Protein AF-A0A3M7BYN9-F1 (afdb_monomer_lite)

Organism: Hortaea werneckii (NCBI:txid91943)

Sequence (111 aa):
MTFMSCFPKMYEKEGIKGHRSCAGNISEAMAPYGMNGVLDVTDPFNIFQNTPNYSLKALGSSKPGDYIEFKAMKDIICAASCCPYDLRGFNGGKVTDVAIVTGLPTQRRSS

Radius of gyration: 15.88 Å; chains: 1; bounding box: 35×25×50 Å

Foldseek 3Di:
DLDAWFDQVVVVVVVDHPQDTFLQQQLVVCVVVPRPGSVVDDGDDPPQQDQPPVRNDQDRPDDPPDDDDDDDPDDDDDDDDQGRDQPPCHPVNDRDDDDDDPDDPPPPPPD

InterPro domains:
  IPR018959 Domain of unknown function DUF1989 [PF09347] (4-77)

pLDDT: mean 87.13, std 12.83, range [53.38, 97.88]

Secondary structure (DSSP, 8-state):
---PPP-HHHHHHTT-TT---HHHHHHHHHGGGT--STTS-PPP--TT---GGG---------TT-------SS------------GGGGGGGS-----------------

Structure (mmCIF, N/CA/C/O backbone):
data_AF-A0A3M7BYN9-F1
#
_entry.id   AF-A0A3M7BYN9-F1
#
loop_
_atom_site.group_PDB
_atom_site.id
_atom_site.type_symbol
_atom_site.label_atom_id
_atom_site.label_alt_id
_atom_site.label_comp_id
_atom_sit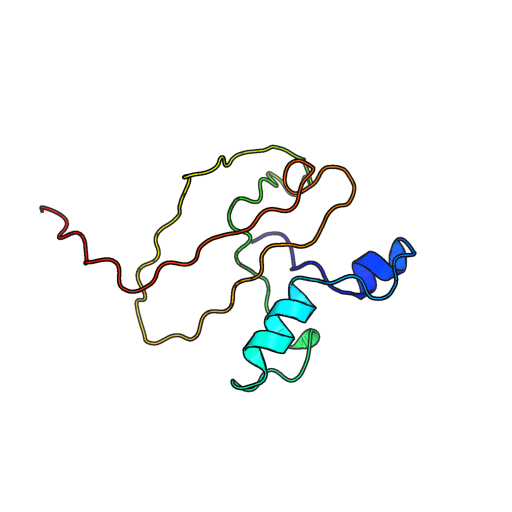e.label_asym_id
_atom_site.label_entity_id
_atom_site.label_seq_id
_atom_site.pdbx_PDB_ins_code
_atom_site.Cartn_x
_atom_site.Cartn_y
_atom_site.Cartn_z
_atom_site.occupancy
_atom_site.B_iso_or_equiv
_atom_site.auth_seq_id
_atom_site.auth_comp_id
_atom_site.auth_asym_id
_atom_site.auth_atom_id
_atom_site.pdbx_PDB_model_num
ATOM 1 N N . MET A 1 1 ? -0.454 13.360 1.752 1.00 59.09 1 MET A N 1
ATOM 2 C CA . MET A 1 1 ? 0.968 12.949 1.786 1.00 59.09 1 MET A CA 1
ATOM 3 C C . MET A 1 1 ? 1.610 13.273 0.467 1.00 59.09 1 MET A C 1
ATOM 5 O O . MET A 1 1 ? 0.906 13.572 -0.479 1.00 59.09 1 MET A O 1
ATOM 9 N N . THR A 1 2 ? 2.935 13.247 0.441 1.00 76.88 2 THR A N 1
ATOM 10 C CA . THR A 1 2 ? 3.779 13.794 -0.621 1.00 76.88 2 THR A CA 1
ATOM 11 C C . THR A 1 2 ? 3.978 12.880 -1.831 1.00 76.88 2 THR A C 1
ATOM 13 O O . THR A 1 2 ? 4.481 13.359 -2.841 1.00 76.88 2 THR A O 1
ATOM 16 N N . PHE A 1 3 ? 3.608 11.596 -1.752 1.00 85.25 3 PHE A N 1
ATOM 17 C CA . PHE A 1 3 ? 3.862 10.615 -2.811 1.00 85.25 3 PHE A CA 1
ATOM 18 C C . PHE A 1 3 ? 2.623 9.790 -3.141 1.00 85.25 3 PHE A C 1
ATOM 20 O O . PHE A 1 3 ? 1.975 9.251 -2.241 1.00 85.25 3 PHE A O 1
ATOM 27 N N . MET A 1 4 ? 2.367 9.652 -4.440 1.00 91.31 4 MET A N 1
ATOM 28 C CA . MET A 1 4 ? 1.375 8.736 -4.997 1.00 91.31 4 MET A CA 1
ATOM 29 C C . MET A 1 4 ? 1.736 7.272 -4.716 1.00 91.31 4 MET A C 1
ATOM 31 O O 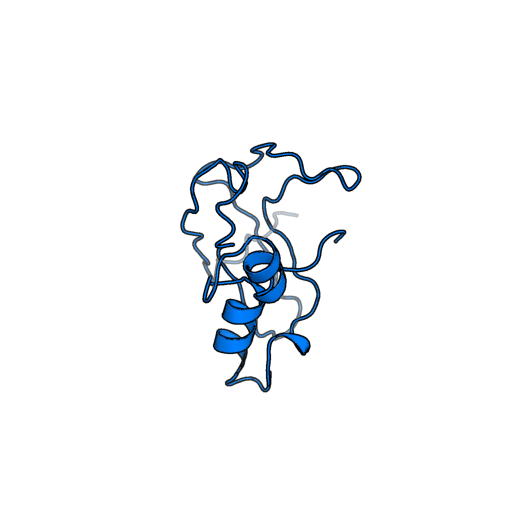. MET A 1 4 ? 2.881 6.939 -4.396 1.00 91.31 4 MET A O 1
ATOM 35 N N . SER A 1 5 ? 0.758 6.385 -4.876 1.00 93.81 5 SER A N 1
ATOM 36 C CA . SER A 1 5 ? 0.988 4.940 -4.829 1.00 93.81 5 SER A CA 1
ATOM 37 C C . SER A 1 5 ? 1.896 4.488 -5.981 1.00 93.81 5 SER A C 1
ATOM 39 O O . SER A 1 5 ? 1.897 5.087 -7.058 1.00 93.81 5 SER A O 1
ATOM 41 N N . CYS A 1 6 ? 2.665 3.407 -5.798 1.00 94.56 6 CYS A N 1
ATOM 42 C CA . CYS A 1 6 ? 3.325 2.790 -6.947 1.00 94.56 6 CYS A CA 1
ATOM 43 C C . CYS A 1 6 ? 2.269 2.216 -7.910 1.00 94.56 6 CYS A C 1
ATOM 45 O O . CYS A 1 6 ? 1.251 1.641 -7.500 1.00 94.56 6 CYS A O 1
ATOM 47 N N . PHE A 1 7 ? 2.516 2.363 -9.208 1.00 95.62 7 PHE A N 1
ATOM 48 C CA . PHE A 1 7 ? 1.571 2.031 -10.275 1.00 95.62 7 PHE A CA 1
ATOM 49 C C . PHE A 1 7 ? 2.282 1.298 -11.422 1.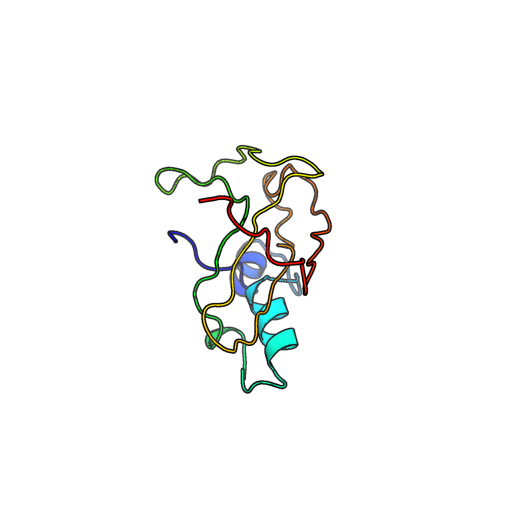00 95.62 7 PHE A C 1
ATOM 51 O O . PHE A 1 7 ? 3.494 1.454 -11.568 1.00 95.62 7 PHE A O 1
ATOM 58 N N . PRO A 1 8 ? 1.574 0.517 -12.262 1.00 95.00 8 PRO A N 1
ATOM 59 C CA . PRO A 1 8 ? 2.213 -0.408 -13.206 1.00 95.00 8 PRO A CA 1
ATOM 60 C C . PRO A 1 8 ? 3.222 0.260 -14.152 1.00 95.00 8 PRO A C 1
ATOM 62 O O . PRO A 1 8 ? 4.355 -0.196 -14.282 1.00 95.00 8 PRO A O 1
ATOM 65 N N . LYS A 1 9 ? 2.864 1.423 -14.715 1.00 94.38 9 LYS A N 1
ATOM 66 C CA . LYS A 1 9 ? 3.738 2.193 -15.617 1.00 94.38 9 LYS A CA 1
ATOM 67 C C . LYS A 1 9 ? 5.044 2.668 -14.961 1.00 94.38 9 LYS A C 1
ATOM 69 O O . LYS A 1 9 ? 5.988 2.985 -15.678 1.00 94.38 9 LYS A O 1
ATOM 74 N N . MET A 1 10 ? 5.116 2.749 -13.628 1.00 94.31 10 MET A N 1
ATOM 75 C CA . MET A 1 10 ? 6.368 3.045 -12.920 1.00 94.31 10 MET A CA 1
ATOM 76 C C . MET A 1 10 ? 7.382 1.911 -13.113 1.00 94.31 10 MET A C 1
ATOM 78 O O . MET A 1 10 ? 8.537 2.178 -13.418 1.00 94.31 10 MET A O 1
ATOM 82 N N . TYR A 1 11 ? 6.934 0.661 -12.995 1.00 95.62 11 TYR A N 1
ATOM 83 C CA . TYR A 1 11 ? 7.770 -0.531 -13.154 1.00 95.62 11 TYR A CA 1
ATOM 84 C C . TYR A 1 11 ? 8.101 -0.811 -14.622 1.00 95.62 11 TYR A C 1
ATOM 86 O O . TYR A 1 11 ? 9.235 -1.153 -14.948 1.00 95.62 11 TYR A O 1
ATOM 94 N N . GLU A 1 12 ? 7.146 -0.582 -15.528 1.00 96.19 12 GLU A N 1
ATOM 95 C CA . GLU A 1 12 ? 7.372 -0.736 -16.971 1.00 96.19 12 GLU A CA 1
ATOM 96 C C . GLU A 1 12 ? 8.476 0.194 -17.488 1.00 96.19 12 GLU A C 1
ATOM 98 O O . GLU A 1 12 ? 9.264 -0.211 -18.342 1.00 96.19 12 GLU A O 1
ATOM 103 N N . LYS A 1 13 ? 8.575 1.420 -16.949 1.00 94.94 13 LYS A N 1
ATOM 104 C CA . LYS A 1 13 ? 9.663 2.363 -17.266 1.00 94.94 13 LYS A CA 1
ATOM 105 C C . LYS A 1 13 ? 11.041 1.865 -16.828 1.00 94.94 13 LYS A C 1
ATOM 107 O O . LYS A 1 13 ? 12.032 2.246 -17.437 1.00 94.94 13 LYS A O 1
ATOM 112 N N . GLU A 1 14 ? 11.094 1.005 -15.817 1.00 93.44 14 GLU A N 1
ATOM 113 C CA . GLU A 1 14 ? 12.312 0.319 -15.367 1.00 93.44 14 GLU A CA 1
ATOM 114 C C . GLU A 1 14 ? 12.511 -1.028 -16.101 1.00 93.44 14 GLU A C 1
ATOM 116 O O . GLU A 1 14 ? 13.414 -1.792 -15.772 1.00 93.44 14 GLU A O 1
ATOM 121 N N . GLY A 1 15 ? 11.677 -1.341 -17.103 1.00 95.94 15 GLY A N 1
ATOM 122 C CA . GLY A 1 15 ? 11.761 -2.564 -17.907 1.00 95.94 15 GLY A CA 1
ATOM 123 C C . GLY A 1 15 ? 11.057 -3.785 -17.304 1.00 95.94 15 GLY A C 1
ATOM 124 O O . GLY A 1 15 ? 11.152 -4.876 -17.867 1.00 95.94 15 GLY A O 1
ATOM 125 N N . ILE A 1 16 ? 10.324 -3.626 -16.198 1.00 95.88 16 ILE A N 1
ATOM 126 C CA . ILE A 1 16 ? 9.690 -4.730 -15.468 1.00 95.88 16 ILE A CA 1
ATOM 127 C C . ILE A 1 16 ? 8.199 -4.786 -15.812 1.00 95.88 16 ILE A C 1
ATOM 129 O O . ILE A 1 16 ? 7.399 -3.965 -15.361 1.00 95.88 16 ILE A O 1
ATOM 133 N N . LYS A 1 17 ? 7.807 -5.770 -16.623 1.00 94.50 17 LYS A N 1
ATOM 134 C CA . LYS A 1 17 ? 6.413 -5.960 -17.052 1.00 94.50 17 LYS A CA 1
ATOM 135 C C . LYS A 1 17 ? 5.647 -6.851 -16.078 1.00 94.50 17 LYS A C 1
ATOM 137 O O . LYS A 1 17 ? 6.189 -7.830 -15.577 1.00 94.50 17 LYS A O 1
ATOM 142 N N . GLY A 1 18 ? 4.372 -6.536 -15.851 1.00 93.88 18 GLY A N 1
ATOM 143 C CA . GLY A 1 18 ? 3.478 -7.356 -15.021 1.00 93.88 18 GLY A CA 1
ATOM 144 C C . GLY A 1 18 ? 3.766 -7.305 -13.517 1.00 93.88 18 GLY A C 1
ATOM 145 O O . GLY A 1 18 ? 3.213 -8.102 -12.764 1.00 93.88 18 GLY A O 1
ATOM 146 N N . HIS A 1 19 ? 4.613 -6.378 -13.067 1.00 96.19 19 HIS A N 1
ATOM 147 C CA . HIS A 1 19 ? 4.905 -6.202 -11.650 1.00 96.19 19 HIS A CA 1
ATOM 148 C C . HIS A 1 19 ? 3.651 -5.744 -10.886 1.00 96.19 19 HIS A C 1
ATOM 150 O O . HIS A 1 19 ? 2.938 -4.840 -11.332 1.00 96.19 19 HIS A O 1
ATOM 156 N N . ARG A 1 20 ? 3.386 -6.334 -9.712 1.00 96.62 20 ARG A N 1
ATOM 157 C CA . ARG A 1 20 ? 2.293 -5.893 -8.826 1.00 96.62 20 ARG A CA 1
ATOM 158 C C . ARG A 1 20 ? 2.532 -4.451 -8.377 1.00 96.62 20 ARG A C 1
ATOM 160 O O . ARG A 1 20 ? 3.666 -4.007 -8.242 1.00 96.62 20 ARG A O 1
ATOM 167 N N . SER A 1 21 ? 1.476 -3.702 -8.100 1.00 96.88 21 SER A N 1
ATOM 168 C CA . SER A 1 21 ? 1.612 -2.323 -7.628 1.00 96.88 21 SER A CA 1
ATOM 169 C C . SER A 1 21 ? 0.532 -2.003 -6.608 1.00 96.88 21 SER A C 1
ATOM 171 O O . SER A 1 21 ? -0.544 -2.589 -6.661 1.00 96.88 21 SER A O 1
ATOM 173 N N . CYS A 1 22 ? 0.773 -1.044 -5.714 1.00 97.06 22 CYS A N 1
ATOM 174 C CA . CYS A 1 22 ? -0.237 -0.589 -4.758 1.00 97.06 22 CYS A CA 1
ATOM 175 C C . CYS A 1 22 ? -1.517 -0.135 -5.466 1.00 97.06 22 CYS A C 1
ATOM 177 O O . CYS A 1 22 ? -2.599 -0.548 -5.065 1.00 97.06 22 CYS A O 1
ATOM 179 N N . ALA A 1 23 ? -1.402 0.646 -6.547 1.00 97.25 23 ALA A N 1
ATOM 180 C CA . ALA A 1 23 ? -2.564 1.067 -7.330 1.00 97.25 23 ALA A CA 1
ATOM 181 C C . ALA A 1 23 ? -3.349 -0.128 -7.906 1.00 97.25 23 ALA A C 1
ATOM 183 O O . ALA A 1 23 ? -4.571 -0.162 -7.813 1.00 97.25 23 ALA A O 1
ATOM 184 N N . GLY A 1 24 ? -2.663 -1.133 -8.463 1.00 97.38 24 GLY A N 1
ATOM 185 C CA . GLY A 1 24 ? -3.308 -2.345 -8.973 1.00 97.38 24 GLY A CA 1
ATOM 186 C C . GLY A 1 24 ? -3.972 -3.157 -7.863 1.00 97.38 24 GLY A C 1
ATOM 187 O O . GLY A 1 24 ? -5.140 -3.509 -7.980 1.00 97.38 24 GLY A O 1
ATOM 188 N N . ASN A 1 25 ? -3.257 -3.378 -6.758 1.00 97.50 25 ASN A N 1
ATOM 189 C CA . ASN A 1 25 ? -3.745 -4.122 -5.598 1.00 97.50 25 ASN A CA 1
ATOM 190 C C . ASN A 1 25 ? -5.006 -3.475 -5.000 1.00 97.50 25 ASN A C 1
ATOM 192 O O . ASN A 1 25 ? -5.977 -4.169 -4.713 1.00 97.50 25 ASN A O 1
ATOM 196 N N . ILE A 1 26 ? -4.998 -2.148 -4.824 1.00 97.44 26 ILE A N 1
ATOM 197 C CA . ILE A 1 26 ? -6.138 -1.400 -4.277 1.00 97.44 26 ILE A CA 1
ATOM 198 C C . ILE A 1 26 ? -7.308 -1.428 -5.257 1.00 97.44 26 ILE A C 1
ATOM 200 O O . ILE A 1 26 ? -8.423 -1.722 -4.841 1.00 97.44 26 ILE A O 1
ATOM 204 N N . SER A 1 27 ? -7.061 -1.163 -6.543 1.00 97.12 27 SER A N 1
ATOM 205 C CA . SER A 1 27 ? -8.109 -1.196 -7.566 1.00 97.12 27 SER A CA 1
ATOM 206 C C . SER A 1 27 ? -8.793 -2.562 -7.639 1.00 97.12 27 SER A C 1
ATOM 208 O O . SER A 1 27 ? -10.010 -2.613 -7.766 1.00 97.12 27 SER A O 1
ATOM 210 N N . GLU A 1 28 ? -8.031 -3.654 -7.550 1.00 97.44 28 GLU A N 1
ATOM 211 C CA . GLU A 1 28 ? -8.558 -5.022 -7.551 1.00 97.44 28 GLU A CA 1
ATOM 212 C C . GLU A 1 28 ? -9.408 -5.293 -6.302 1.00 97.44 28 GLU A C 1
ATOM 214 O O . GLU A 1 28 ? -10.554 -5.725 -6.413 1.00 97.44 28 GLU A O 1
ATOM 219 N N . ALA A 1 29 ? -8.883 -4.972 -5.115 1.00 96.88 29 ALA A N 1
ATOM 220 C CA . ALA A 1 29 ? -9.590 -5.178 -3.851 1.00 96.88 29 ALA A CA 1
ATOM 221 C C . ALA A 1 29 ? -10.865 -4.322 -3.730 1.00 96.88 29 ALA A C 1
ATOM 223 O O . ALA A 1 29 ? -11.825 -4.725 -3.074 1.00 96.88 29 ALA A O 1
ATOM 224 N N . MET A 1 30 ? -10.877 -3.145 -4.361 1.00 97.50 30 MET A N 1
ATOM 225 C CA . MET A 1 30 ? -11.985 -2.191 -4.308 1.00 97.50 30 MET A CA 1
ATOM 226 C C . MET A 1 30 ? -12.976 -2.316 -5.468 1.00 97.50 30 MET A C 1
ATOM 228 O O . MET A 1 30 ? -13.987 -1.611 -5.468 1.00 97.50 30 MET A O 1
ATOM 232 N N . ALA A 1 31 ? -12.740 -3.210 -6.432 1.00 97.81 31 ALA A N 1
ATOM 233 C CA . ALA A 1 31 ? -13.644 -3.415 -7.564 1.00 97.81 31 ALA A CA 1
ATOM 234 C C . ALA A 1 31 ? -15.101 -3.720 -7.142 1.00 97.81 31 ALA A C 1
ATOM 236 O O . ALA A 1 31 ? -16.012 -3.101 -7.697 1.00 97.81 31 ALA A O 1
ATOM 237 N N . PRO A 1 32 ? -15.373 -4.552 -6.109 1.00 97.88 32 PRO A N 1
ATOM 238 C CA . PRO A 1 32 ? -16.741 -4.781 -5.622 1.00 97.88 32 PRO A CA 1
ATOM 239 C C . PRO A 1 32 ? -17.431 -3.532 -5.053 1.00 97.88 32 PRO A C 1
ATOM 241 O O . PRO A 1 32 ? -18.649 -3.520 -4.895 1.00 97.88 32 PRO A O 1
ATOM 244 N N . TYR A 1 33 ? -16.662 -2.489 -4.740 1.00 96.62 33 TYR A N 1
ATOM 245 C CA . TYR A 1 33 ? -17.137 -1.236 -4.158 1.00 96.62 33 TYR A CA 1
ATOM 246 C C . TYR A 1 33 ? -17.142 -0.076 -5.169 1.00 96.62 33 TYR A C 1
ATOM 248 O O . TYR A 1 33 ? -17.293 1.079 -4.774 1.00 96.62 33 TYR A O 1
ATOM 256 N N . GLY A 1 34 ? -17.000 -0.374 -6.468 1.00 95.81 34 GLY A N 1
ATOM 257 C CA . GLY A 1 34 ? -17.207 0.584 -7.557 1.00 95.81 34 GLY A CA 1
ATOM 258 C C . GLY A 1 34 ? -15.946 1.216 -8.152 1.00 95.81 34 GLY A C 1
ATOM 259 O O . GLY A 1 34 ? -16.079 2.122 -8.973 1.00 95.81 34 GLY A O 1
ATOM 260 N N . MET A 1 35 ? -14.740 0.765 -7.781 1.00 96.31 35 MET A N 1
ATOM 261 C CA . MET A 1 35 ? -13.520 1.163 -8.501 1.00 96.31 35 MET A CA 1
ATOM 262 C C . MET A 1 35 ? -13.408 0.419 -9.837 1.00 96.31 35 MET A C 1
ATOM 264 O O . MET A 1 35 ? -13.530 -0.803 -9.886 1.00 96.31 35 MET A O 1
ATOM 268 N N . ASN A 1 36 ? -13.120 1.152 -10.913 1.00 96.06 36 ASN A N 1
ATOM 269 C CA . ASN A 1 36 ? -13.069 0.628 -12.284 1.00 96.06 36 ASN A CA 1
ATOM 270 C C . ASN A 1 36 ? -11.640 0.485 -12.820 1.00 96.06 36 ASN A C 1
ATOM 272 O O . ASN A 1 36 ? -11.431 -0.043 -13.913 1.00 96.06 36 ASN A O 1
ATOM 276 N N . GLY A 1 37 ? -10.640 0.956 -12.077 1.00 95.06 37 GLY A N 1
ATOM 277 C CA . GLY A 1 37 ? -9.247 0.806 -12.466 1.00 95.06 37 GLY A CA 1
ATOM 278 C C . GLY A 1 37 ? -8.282 1.620 -11.617 1.00 95.06 37 GLY A C 1
ATOM 279 O O . GLY A 1 37 ? -8.661 2.383 -10.732 1.00 95.06 37 GLY A O 1
ATOM 280 N N . VAL A 1 38 ? -6.997 1.504 -11.954 1.00 94.25 38 VAL A N 1
ATOM 281 C CA . VAL A 1 38 ? -5.890 2.175 -11.249 1.00 94.25 38 VAL A CA 1
ATOM 282 C C . VAL A 1 38 ? -5.983 3.703 -11.232 1.00 94.25 38 VAL A C 1
ATOM 284 O O . VAL A 1 38 ? -5.335 4.326 -10.400 1.00 94.25 38 VAL A O 1
ATOM 287 N N . LEU A 1 39 ? -6.751 4.307 -12.146 1.00 93.44 39 LEU A N 1
ATOM 288 C CA . LEU A 1 39 ? -6.955 5.758 -12.202 1.00 93.44 39 LEU A CA 1
ATOM 289 C C . LEU A 1 39 ? -7.947 6.264 -11.145 1.00 93.44 39 LEU A C 1
ATOM 291 O O . LEU A 1 39 ? -7.894 7.440 -10.800 1.00 93.44 39 LEU A O 1
ATOM 295 N N . ASP A 1 40 ? -8.795 5.385 -10.606 1.00 95.12 40 ASP A N 1
ATOM 296 C CA . ASP A 1 40 ? -9.741 5.723 -9.534 1.00 95.12 40 ASP A CA 1
ATOM 297 C C . ASP A 1 40 ? -9.068 5.688 -8.149 1.00 95.12 40 ASP A C 1
ATOM 299 O O . ASP A 1 40 ? -9.646 6.116 -7.148 1.00 95.12 40 ASP A O 1
ATOM 303 N N . VAL A 1 41 ? -7.837 5.170 -8.069 1.00 93.75 41 VAL A N 1
ATOM 304 C CA . VAL A 1 41 ? -7.082 5.074 -6.820 1.00 93.75 41 VAL A CA 1
ATOM 305 C C . VAL A 1 41 ? -6.531 6.446 -6.447 1.00 93.75 41 VAL A C 1
ATOM 307 O O . VAL A 1 41 ? -5.660 6.995 -7.120 1.00 93.75 41 VAL A O 1
ATOM 310 N N . THR A 1 42 ? -7.015 6.982 -5.330 1.00 90.00 42 THR A N 1
ATOM 311 C CA . THR A 1 42 ? -6.529 8.242 -4.761 1.00 90.00 42 THR A CA 1
ATOM 312 C C . THR A 1 42 ? -5.166 8.078 -4.094 1.00 90.00 42 THR A C 1
ATOM 314 O O . THR A 1 42 ? -4.741 6.967 -3.764 1.00 90.00 42 THR A O 1
ATOM 317 N N . ASP A 1 43 ? -4.501 9.199 -3.811 1.00 91.12 43 ASP A N 1
ATOM 318 C CA . ASP A 1 43 ? -3.226 9.183 -3.094 1.00 91.12 43 ASP A CA 1
ATOM 319 C C . ASP A 1 43 ? -3.340 8.466 -1.732 1.00 91.12 43 ASP A C 1
ATOM 321 O O . ASP A 1 43 ? -4.226 8.785 -0.930 1.00 91.12 43 ASP A O 1
ATOM 325 N N . PRO A 1 44 ? -2.456 7.490 -1.451 1.00 92.06 44 PRO A N 1
ATOM 326 C CA . PRO A 1 44 ? -2.575 6.617 -0.289 1.00 92.06 44 PRO A CA 1
ATOM 327 C C . PRO A 1 44 ? -2.050 7.258 0.994 1.00 92.06 44 PRO A C 1
ATOM 329 O O . PRO A 1 44 ? -1.222 8.173 0.964 1.00 92.06 44 PRO A O 1
ATOM 332 N N . PHE A 1 45 ? -2.442 6.673 2.135 1.00 90.62 45 PHE A N 1
ATOM 333 C CA . PHE A 1 45 ? -1.698 6.827 3.384 1.00 90.62 45 PHE A CA 1
ATOM 334 C C . PHE A 1 45 ? -0.497 5.882 3.449 1.00 90.62 45 PHE A C 1
ATOM 336 O O . PHE A 1 45 ? -0.653 4.708 3.757 1.00 90.62 45 PHE A O 1
ATOM 343 N N . ASN A 1 46 ? 0.701 6.384 3.109 1.00 90.75 46 ASN A N 1
ATOM 344 C CA . ASN A 1 46 ? 1.945 5.602 3.066 1.00 90.75 46 ASN A CA 1
ATOM 345 C C . ASN A 1 46 ? 2.472 5.327 4.485 1.00 90.75 46 ASN A C 1
ATOM 347 O O . ASN A 1 46 ? 3.414 5.969 4.957 1.00 90.75 46 ASN A O 1
ATOM 351 N N . ILE A 1 47 ? 1.834 4.383 5.177 1.00 89.94 47 ILE A N 1
ATOM 352 C CA . ILE A 1 47 ? 2.185 3.977 6.543 1.00 89.94 47 ILE A CA 1
ATOM 353 C C . ILE A 1 47 ? 3.612 3.414 6.562 1.00 89.94 47 ILE A C 1
ATOM 355 O O . ILE A 1 47 ? 3.999 2.649 5.683 1.00 89.94 47 ILE A O 1
ATOM 359 N N . PHE A 1 48 ? 4.392 3.817 7.568 1.00 89.19 48 PHE A N 1
ATOM 360 C CA . PHE A 1 48 ? 5.800 3.446 7.776 1.00 89.19 48 PHE A CA 1
ATOM 361 C C . PHE A 1 48 ? 6.792 3.881 6.687 1.00 89.19 48 PHE A C 1
ATOM 363 O O . PHE A 1 48 ? 7.993 3.654 6.837 1.00 89.19 48 PHE A O 1
ATOM 370 N N . GLN A 1 49 ? 6.342 4.560 5.630 1.00 87.06 49 GLN A N 1
ATOM 371 C CA . GLN A 1 49 ? 7.244 5.131 4.640 1.00 87.06 49 GLN A CA 1
ATOM 372 C C . GLN A 1 49 ? 7.976 6.347 5.224 1.00 87.06 49 GLN A C 1
ATOM 374 O O . GLN A 1 49 ? 7.357 7.310 5.676 1.00 87.06 49 GLN A O 1
ATOM 379 N N . ASN A 1 50 ? 9.307 6.337 5.157 1.00 81.44 50 ASN A N 1
ATOM 380 C CA . ASN A 1 50 ? 10.147 7.420 5.660 1.00 81.44 50 ASN A CA 1
ATOM 381 C C . ASN A 1 50 ? 10.750 8.245 4.520 1.00 81.44 50 ASN A C 1
ATOM 383 O O . ASN A 1 50 ? 11.869 8.008 4.071 1.00 81.44 50 ASN A O 1
ATOM 387 N N . THR A 1 51 ? 9.992 9.224 4.038 1.00 76.19 51 THR A N 1
ATOM 388 C CA . THR A 1 51 ? 10.408 10.082 2.918 1.00 76.19 51 THR A CA 1
ATOM 389 C C . THR A 1 51 ? 10.362 11.563 3.304 1.00 76.19 51 THR A C 1
ATOM 391 O O . THR A 1 51 ? 9.482 12.293 2.830 1.00 76.19 51 THR A O 1
ATOM 394 N N . PRO A 1 52 ? 11.252 12.026 4.206 1.00 69.25 52 PRO A N 1
ATOM 395 C CA . PRO A 1 52 ? 11.265 13.410 4.663 1.00 69.25 52 PRO A CA 1
ATOM 396 C C . PRO A 1 52 ? 11.692 14.349 3.528 1.00 69.25 52 PRO A C 1
ATOM 398 O O . PRO A 1 52 ? 12.563 14.011 2.723 1.00 69.25 52 PRO A O 1
ATOM 401 N N . ASN A 1 53 ? 11.101 15.548 3.474 1.00 67.12 53 ASN A N 1
ATOM 402 C CA . ASN A 1 53 ? 11.461 16.624 2.535 1.00 67.12 53 ASN A CA 1
ATOM 403 C C . ASN A 1 53 ? 11.480 16.204 1.054 1.00 67.12 53 ASN A C 1
ATOM 405 O O . ASN A 1 53 ? 12.386 16.586 0.318 1.00 67.12 53 ASN A O 1
ATOM 409 N N . TYR A 1 54 ? 10.522 15.377 0.622 1.00 61.50 54 TYR A N 1
ATOM 410 C CA . TYR A 1 54 ? 10.471 14.811 -0.738 1.00 61.50 54 TYR A CA 1
ATOM 411 C C . TYR A 1 54 ? 11.704 13.977 -1.129 1.00 61.50 54 TYR A C 1
ATOM 413 O O . TYR A 1 54 ? 11.865 13.612 -2.292 1.00 61.50 54 TYR A O 1
ATOM 421 N N . SER A 1 55 ? 12.567 13.630 -0.172 1.00 60.62 55 SER A N 1
ATOM 422 C CA . SER A 1 55 ? 13.683 12.731 -0.424 1.00 60.62 55 SER A CA 1
ATOM 423 C C . SER A 1 55 ? 13.218 11.288 -0.259 1.00 60.62 55 SER A C 1
ATOM 425 O O . SER A 1 55 ? 12.760 10.868 0.804 1.00 60.62 55 SER A O 1
ATOM 427 N N . LEU A 1 56 ? 13.323 10.525 -1.343 1.00 60.44 56 LEU A N 1
ATOM 428 C CA . LEU A 1 56 ? 13.151 9.080 -1.344 1.00 60.44 56 LEU A CA 1
ATOM 429 C C . LEU A 1 56 ? 14.403 8.440 -0.732 1.00 60.44 56 LEU A C 1
ATOM 431 O O . LEU A 1 56 ? 15.296 7.996 -1.450 1.00 60.44 56 LEU A O 1
ATOM 435 N N . LYS A 1 57 ? 14.522 8.468 0.598 1.00 56.12 57 LYS A N 1
ATOM 436 C CA . LYS A 1 57 ? 15.615 7.793 1.308 1.00 56.12 57 LYS A CA 1
ATOM 437 C C . LYS A 1 57 ? 15.119 6.469 1.878 1.00 56.12 57 LYS A C 1
ATOM 439 O O . LYS A 1 57 ? 14.052 6.412 2.478 1.00 56.12 57 LYS A O 1
ATOM 444 N N . ALA A 1 58 ? 15.928 5.422 1.745 1.00 54.19 58 ALA A N 1
ATOM 445 C CA . ALA A 1 58 ? 15.715 4.132 2.398 1.00 54.19 58 ALA A CA 1
ATOM 446 C C . ALA A 1 58 ? 16.039 4.230 3.903 1.00 54.19 58 ALA A C 1
ATOM 448 O O . ALA A 1 58 ? 16.991 3.633 4.395 1.00 54.19 58 ALA A O 1
ATOM 449 N N . LEU A 1 59 ? 15.296 5.059 4.635 1.00 53.84 59 LEU A N 1
ATOM 450 C CA . LEU A 1 59 ? 15.447 5.194 6.080 1.00 53.84 59 LEU A CA 1
ATOM 451 C C . LEU A 1 59 ? 14.434 4.262 6.751 1.00 53.84 59 LEU A C 1
ATOM 453 O O . LEU A 1 59 ? 13.261 4.599 6.859 1.00 53.84 59 LEU A O 1
ATOM 457 N N . GLY A 1 60 ? 14.860 3.082 7.197 1.00 57.22 60 GLY A N 1
ATOM 458 C CA . GLY A 1 60 ? 13.992 2.202 7.983 1.00 57.22 60 GLY A CA 1
ATOM 459 C C . GLY A 1 60 ? 13.586 2.886 9.291 1.00 57.22 60 GLY A C 1
ATOM 460 O O . GLY A 1 60 ? 14.441 3.138 10.134 1.00 57.22 60 GLY A O 1
ATOM 461 N N . SER A 1 61 ? 12.308 3.236 9.445 1.00 71.75 61 SER A N 1
ATOM 462 C CA . SER A 1 61 ? 11.775 3.836 10.679 1.00 71.75 61 SER A CA 1
ATOM 463 C C . SER A 1 61 ? 10.920 2.878 11.503 1.00 71.75 61 SER A C 1
ATOM 465 O O . SER A 1 61 ? 10.750 3.122 12.693 1.00 71.75 61 SER A O 1
ATOM 467 N N . SER A 1 62 ? 10.405 1.803 10.902 1.00 85.94 62 SER A N 1
ATOM 468 C CA . SER A 1 62 ? 9.588 0.796 11.583 1.00 85.94 62 SER A CA 1
ATOM 469 C C . SER A 1 62 ? 10.315 -0.544 11.719 1.00 85.94 62 SER A C 1
ATOM 471 O O . SER A 1 62 ? 11.226 -0.863 10.950 1.00 85.94 62 SER A O 1
ATOM 473 N N . LYS A 1 63 ? 9.901 -1.333 12.709 1.00 88.62 63 LYS A N 1
ATOM 474 C CA . LYS A 1 63 ? 10.344 -2.711 12.976 1.00 88.62 63 LYS A CA 1
ATOM 475 C C . LYS A 1 63 ? 9.132 -3.621 13.231 1.00 88.62 63 LYS A C 1
ATOM 477 O O . LYS A 1 63 ? 8.055 -3.109 13.548 1.00 88.62 63 LYS A O 1
ATOM 482 N N . PRO A 1 64 ? 9.278 -4.960 13.133 1.00 91.19 64 PRO A N 1
ATOM 483 C CA . PRO A 1 64 ? 8.201 -5.883 13.482 1.00 91.19 64 PRO A CA 1
ATOM 484 C C . PRO A 1 64 ? 7.615 -5.579 14.867 1.00 91.19 64 PRO A C 1
ATOM 486 O O . PRO A 1 64 ? 8.354 -5.441 15.841 1.00 91.19 64 PRO A O 1
ATOM 489 N N . GLY A 1 65 ? 6.288 -5.469 14.936 1.00 91.12 65 GLY A N 1
ATOM 490 C CA . GLY A 1 65 ? 5.552 -5.116 16.153 1.00 91.12 65 GLY A CA 1
ATOM 491 C C . GLY A 1 65 ? 5.215 -3.629 16.298 1.00 91.12 65 GLY A C 1
ATOM 492 O O . GLY A 1 65 ? 4.348 -3.301 17.105 1.00 91.12 65 GLY A O 1
ATOM 493 N N . ASP A 1 66 ? 5.824 -2.735 15.512 1.00 92.06 66 ASP A N 1
ATOM 494 C CA . ASP A 1 66 ? 5.355 -1.350 15.441 1.00 92.06 66 ASP A CA 1
ATOM 495 C C . ASP A 1 66 ? 3.968 -1.308 14.781 1.00 92.06 66 ASP A C 1
ATOM 497 O O . ASP A 1 66 ? 3.706 -1.992 13.789 1.00 92.06 66 ASP A O 1
ATOM 501 N N . TYR A 1 67 ? 3.070 -0.490 15.329 1.00 93.00 67 TYR A N 1
ATOM 502 C CA . TYR A 1 67 ? 1.705 -0.357 14.835 1.00 93.00 67 TYR A CA 1
ATOM 503 C C . TYR A 1 67 ? 1.233 1.095 14.878 1.00 93.00 67 TYR A C 1
ATOM 505 O O . TYR A 1 67 ? 1.766 1.938 15.600 1.00 93.00 67 TYR A O 1
ATOM 513 N N . ILE A 1 68 ? 0.199 1.366 14.088 1.00 90.75 68 ILE A N 1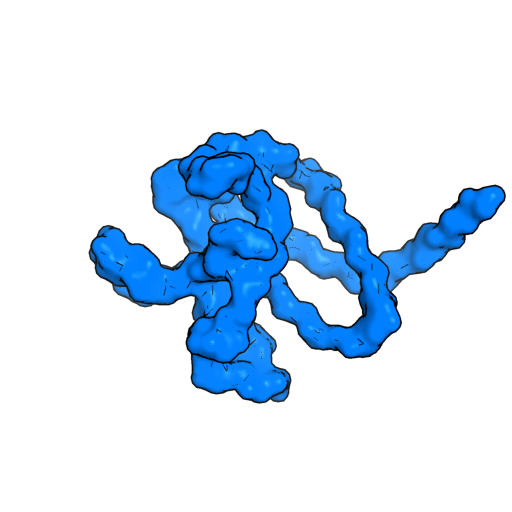
ATOM 514 C CA . ILE A 1 68 ? -0.613 2.574 14.165 1.00 90.75 68 ILE A CA 1
ATOM 515 C C . ILE A 1 68 ? -2.065 2.143 14.355 1.00 90.75 68 ILE A C 1
ATOM 517 O O . ILE A 1 68 ? -2.521 1.187 13.731 1.00 90.75 68 ILE A O 1
ATOM 521 N N . GLU A 1 69 ? -2.783 2.838 15.229 1.00 92.06 69 GLU A N 1
ATOM 522 C CA . GLU A 1 69 ? -4.199 2.595 15.480 1.00 92.06 69 GLU A CA 1
ATOM 523 C C . GLU A 1 69 ? -5.029 3.740 14.898 1.00 92.06 69 GLU A C 1
ATOM 525 O O . GLU A 1 69 ? -4.702 4.917 15.069 1.00 92.06 69 GLU A O 1
ATOM 530 N N . PHE A 1 70 ? -6.126 3.390 14.229 1.00 90.94 70 PHE A N 1
ATOM 531 C CA . PHE A 1 70 ? -7.089 4.350 13.709 1.00 90.94 70 PHE A CA 1
ATOM 532 C C . PHE A 1 70 ? -8.452 4.126 14.351 1.0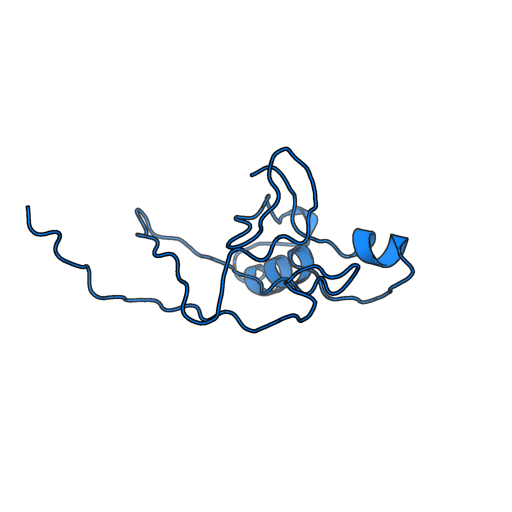0 90.94 70 PHE A C 1
ATOM 534 O O . PHE A 1 70 ? -8.948 3.002 14.413 1.00 90.94 70 PHE A O 1
ATOM 541 N N . LYS A 1 71 ? -9.101 5.222 14.750 1.00 91.88 71 LYS A N 1
ATOM 542 C CA . LYS A 1 71 ? -10.517 5.219 15.114 1.00 91.88 71 LYS A CA 1
ATOM 543 C C . LYS A 1 71 ? -11.349 5.614 13.898 1.00 91.88 71 LYS A C 1
ATOM 545 O O . LYS A 1 71 ? -11.229 6.736 13.407 1.00 91.88 71 LYS A O 1
ATOM 550 N N . ALA A 1 72 ? -12.222 4.719 13.442 1.00 92.69 72 ALA A N 1
ATOM 551 C CA . ALA A 1 72 ? -13.226 5.060 12.441 1.00 92.69 72 ALA A CA 1
ATOM 552 C C . ALA A 1 72 ? -14.221 6.070 13.040 1.00 92.69 72 ALA A C 1
ATOM 554 O O . ALA A 1 72 ? -14.890 5.791 14.033 1.00 92.69 72 ALA A O 1
ATOM 555 N N . MET A 1 73 ? -14.281 7.271 12.460 1.00 94.88 73 MET A N 1
ATOM 556 C CA . MET A 1 73 ? -15.196 8.341 12.893 1.00 94.88 73 MET A CA 1
ATOM 557 C C . MET A 1 73 ? -16.566 8.268 12.201 1.00 94.88 73 MET A C 1
ATOM 559 O O . MET A 1 73 ? -17.491 8.973 12.592 1.00 94.88 73 MET A O 1
ATOM 563 N N . LYS A 1 74 ? -16.671 7.440 11.158 1.00 95.88 74 LYS A N 1
ATOM 564 C CA . LYS A 1 74 ? -17.867 7.130 10.368 1.00 95.88 74 LYS A CA 1
ATOM 565 C C . LYS A 1 74 ? -17.705 5.737 9.756 1.00 95.88 74 LYS A C 1
ATOM 567 O O . LYS A 1 74 ? -16.588 5.212 9.757 1.00 95.88 74 LYS A O 1
ATOM 572 N N . ASP A 1 75 ? -18.774 5.196 9.187 1.00 95.75 75 ASP A N 1
ATOM 573 C CA . ASP A 1 75 ? -18.710 3.952 8.420 1.00 95.75 75 ASP A CA 1
ATOM 574 C C . ASP A 1 75 ? -17.839 4.147 7.175 1.00 95.75 75 ASP A C 1
ATOM 576 O O . ASP A 1 75 ? -17.988 5.123 6.431 1.00 95.75 75 ASP A O 1
ATOM 580 N N . ILE A 1 76 ? -16.881 3.240 6.983 1.00 94.19 76 ILE A N 1
ATOM 581 C CA . ILE A 1 76 ? -15.888 3.306 5.910 1.00 94.19 76 ILE A CA 1
ATOM 582 C C . ILE A 1 76 ? -15.571 1.913 5.380 1.00 94.19 76 ILE A C 1
ATOM 584 O O . ILE A 1 76 ? -15.607 0.925 6.112 1.00 94.19 76 ILE A O 1
ATOM 588 N N . ILE A 1 77 ? -15.180 1.871 4.111 1.00 94.31 77 ILE A N 1
ATOM 589 C CA . ILE A 1 77 ? -14.485 0.739 3.506 1.00 94.31 77 ILE A CA 1
ATOM 590 C C . ILE A 1 77 ? -13.026 1.163 3.352 1.00 94.31 77 ILE A C 1
ATOM 592 O O . ILE A 1 77 ? -12.738 2.204 2.759 1.00 94.31 77 ILE A O 1
ATOM 596 N N . CYS A 1 78 ? -12.114 0.369 3.906 1.00 94.19 78 CYS A N 1
ATOM 597 C CA . CYS A 1 78 ? -10.679 0.606 3.818 1.00 94.19 78 CYS A CA 1
ATOM 598 C C . CYS A 1 78 ? -10.030 -0.475 2.960 1.00 94.19 78 CYS A C 1
ATOM 600 O O . CYS A 1 78 ? -10.242 -1.661 3.198 1.00 94.19 78 CYS A O 1
ATOM 602 N N . ALA A 1 79 ? -9.173 -0.060 2.032 1.00 95.12 79 ALA A N 1
ATOM 603 C CA . ALA A 1 79 ? -8.224 -0.942 1.371 1.00 95.12 79 ALA A CA 1
ATOM 604 C C . ALA A 1 79 ? -6.811 -0.610 1.841 1.00 95.12 79 ALA A C 1
ATOM 606 O O . ALA A 1 79 ? -6.454 0.553 2.032 1.00 95.12 79 ALA A O 1
ATOM 607 N N . ALA A 1 80 ? -5.997 -1.644 1.992 1.00 95.12 80 ALA A N 1
ATOM 608 C CA . ALA A 1 80 ? -4.580 -1.513 2.262 1.00 95.12 80 ALA A CA 1
ATOM 609 C C . ALA A 1 80 ? -3.814 -2.451 1.335 1.00 95.12 80 ALA A C 1
ATOM 611 O O . ALA A 1 80 ? -4.300 -3.514 0.953 1.00 95.12 80 ALA A O 1
ATOM 612 N N . SER A 1 81 ? -2.604 -2.043 0.976 1.00 96.44 81 SER A N 1
ATOM 613 C CA . SER A 1 81 ? -1.698 -2.836 0.160 1.00 96.44 81 SER A CA 1
ATOM 614 C C . SER A 1 81 ? -0.346 -2.875 0.845 1.00 96.44 81 SER A C 1
ATOM 616 O O . SER A 1 81 ? 0.250 -1.825 1.083 1.00 96.44 81 SER A O 1
ATOM 618 N N . CYS A 1 82 ? 0.177 -4.076 1.080 1.00 95.31 82 CYS A N 1
ATOM 619 C CA . CYS A 1 82 ? 1.602 -4.237 1.346 1.00 95.31 82 CYS A CA 1
ATOM 620 C C . CYS A 1 82 ? 2.345 -3.798 0.080 1.00 95.31 82 CYS A C 1
ATOM 622 O O . CYS A 1 82 ? 2.087 -4.330 -1.002 1.00 95.31 82 CYS A O 1
ATOM 624 N N . CYS A 1 83 ? 3.171 -2.755 0.175 1.00 94.75 83 CYS A N 1
ATOM 625 C CA . CYS A 1 83 ? 3.811 -2.173 -0.999 1.00 94.75 83 CYS A CA 1
ATOM 626 C C . CYS A 1 83 ? 4.772 -3.189 -1.631 1.00 94.75 83 CYS A C 1
ATOM 628 O O . CYS A 1 83 ? 5.739 -3.567 -0.974 1.00 94.75 83 CYS A O 1
ATOM 630 N N . PRO A 1 84 ? 4.563 -3.611 -2.893 1.00 95.25 84 PRO A N 1
ATOM 631 C CA . PRO A 1 84 ? 5.410 -4.622 -3.520 1.00 95.25 84 PRO A CA 1
ATOM 632 C C . PRO A 1 84 ? 6.724 -4.041 -4.055 1.00 95.25 84 PRO A C 1
ATOM 634 O O . PRO A 1 84 ? 7.479 -4.751 -4.698 1.00 95.25 84 PRO A O 1
ATOM 637 N N . TYR A 1 85 ? 6.986 -2.744 -3.869 1.00 92.25 85 TYR A N 1
ATOM 638 C CA . TYR A 1 85 ? 8.172 -2.095 -4.416 1.00 92.25 85 TYR A CA 1
ATOM 639 C C . TYR A 1 85 ? 9.452 -2.650 -3.769 1.00 92.25 85 TYR A C 1
ATOM 641 O O . TYR A 1 85 ? 9.727 -2.407 -2.595 1.00 92.25 85 TYR A O 1
ATOM 649 N N . ASP A 1 86 ? 10.240 -3.375 -4.550 1.00 89.56 86 ASP A N 1
ATOM 650 C CA . ASP A 1 86 ? 11.434 -4.118 -4.131 1.00 89.56 86 ASP A CA 1
ATOM 651 C C . ASP A 1 86 ? 12.733 -3.562 -4.744 1.00 89.56 86 ASP A C 1
ATOM 653 O O . ASP A 1 86 ? 13.828 -4.080 -4.520 1.00 89.56 86 ASP A O 1
ATOM 657 N N . LEU A 1 87 ? 12.641 -2.458 -5.486 1.00 87.38 87 LEU A N 1
ATOM 658 C CA . LEU A 1 87 ? 13.783 -1.843 -6.153 1.00 87.38 87 LEU A CA 1
ATOM 659 C C . LEU A 1 87 ? 14.566 -0.930 -5.199 1.00 87.38 87 LEU A C 1
ATOM 661 O O . LEU A 1 87 ? 14.011 -0.290 -4.306 1.00 87.38 87 LEU A O 1
ATOM 665 N N . ARG A 1 88 ? 15.876 -0.789 -5.436 1.00 85.44 88 ARG A N 1
ATOM 666 C CA . ARG A 1 88 ? 16.739 0.238 -4.807 1.00 85.44 88 ARG A CA 1
ATOM 667 C C . ARG A 1 88 ? 16.715 0.242 -3.264 1.00 85.44 88 ARG A C 1
ATOM 669 O O . ARG A 1 88 ? 16.876 1.295 -2.652 1.00 85.44 88 ARG A O 1
ATOM 676 N N . GLY A 1 89 ? 16.509 -0.919 -2.635 1.00 80.12 89 GLY A N 1
ATOM 677 C CA . GLY A 1 89 ? 16.549 -1.072 -1.173 1.00 80.12 89 GLY A CA 1
ATOM 678 C C . GLY A 1 89 ? 15.367 -0.451 -0.418 1.00 80.12 89 GLY A C 1
ATOM 679 O O . GLY A 1 89 ? 15.423 -0.310 0.804 1.00 80.12 89 GLY A O 1
ATOM 680 N N . PHE A 1 90 ? 14.294 -0.075 -1.119 1.00 82.88 90 PHE A N 1
ATOM 681 C CA . PHE A 1 90 ? 13.038 0.336 -0.489 1.00 82.88 90 PHE A CA 1
ATOM 682 C C . PHE A 1 90 ? 12.430 -0.786 0.357 1.00 82.88 90 PHE A C 1
ATOM 684 O O . PHE A 1 90 ? 12.816 -1.947 0.239 1.00 82.88 90 PHE A O 1
ATOM 691 N N . ASN A 1 91 ? 11.491 -0.428 1.241 1.00 85.88 91 ASN A N 1
ATOM 692 C CA . ASN A 1 91 ? 10.877 -1.360 2.193 1.00 85.88 91 ASN A CA 1
ATOM 693 C C . ASN A 1 91 ? 11.917 -2.120 3.048 1.00 85.88 91 ASN A C 1
ATOM 695 O O . ASN A 1 91 ? 11.713 -3.268 3.415 1.00 85.88 91 ASN A O 1
ATOM 699 N N . GLY A 1 92 ? 13.075 -1.509 3.330 1.00 82.06 92 GLY A N 1
ATOM 700 C CA . GLY A 1 92 ? 14.161 -2.171 4.063 1.00 82.06 92 GLY A CA 1
ATOM 701 C C . GLY A 1 92 ? 14.860 -3.287 3.274 1.00 82.06 92 GLY A C 1
ATOM 702 O O . GLY A 1 92 ? 15.511 -4.138 3.873 1.00 82.06 92 GLY A O 1
ATOM 703 N N . GLY A 1 93 ? 14.715 -3.305 1.945 1.00 85.12 93 GLY A N 1
ATOM 704 C CA . GLY A 1 93 ? 15.309 -4.301 1.050 1.00 85.12 93 GLY A CA 1
ATOM 705 C C . GLY A 1 93 ? 14.551 -5.627 0.972 1.00 85.12 93 GLY A C 1
ATOM 706 O O . GLY A 1 93 ? 14.952 -6.503 0.208 1.00 85.12 93 GLY A O 1
ATOM 707 N N . LYS A 1 94 ? 13.461 -5.791 1.729 1.00 87.25 94 LYS A N 1
ATOM 708 C CA . LYS A 1 94 ? 12.616 -6.985 1.691 1.00 87.25 94 LYS A CA 1
ATOM 709 C C . LYS A 1 94 ? 11.165 -6.601 1.943 1.00 87.25 94 LYS A C 1
ATOM 711 O O . LYS A 1 94 ? 10.836 -6.090 3.005 1.00 87.25 94 LYS A O 1
ATOM 716 N N . VAL A 1 95 ? 10.290 -6.912 0.992 1.00 90.75 95 VAL A N 1
ATOM 717 C CA . VAL A 1 95 ? 8.844 -6.766 1.184 1.00 90.75 95 VAL A CA 1
ATOM 718 C C . VAL A 1 95 ? 8.377 -7.762 2.248 1.00 90.75 95 VAL A C 1
ATOM 720 O O . VAL A 1 95 ? 8.724 -8.945 2.201 1.00 90.75 95 VAL A O 1
ATOM 723 N N . THR A 1 96 ? 7.610 -7.276 3.220 1.00 92.06 96 THR A N 1
ATOM 724 C CA . THR A 1 96 ? 7.069 -8.067 4.330 1.00 92.06 96 THR A CA 1
ATOM 725 C C . THR A 1 96 ? 5.566 -7.878 4.451 1.00 92.06 96 THR A C 1
ATOM 727 O O . THR A 1 96 ? 5.027 -6.848 4.042 1.00 92.06 96 THR A O 1
ATOM 730 N N . ASP A 1 97 ? 4.907 -8.851 5.071 1.00 93.75 97 ASP A N 1
ATOM 731 C CA . ASP A 1 97 ? 3.480 -8.777 5.359 1.00 93.75 97 ASP A CA 1
ATOM 732 C C . ASP A 1 97 ? 3.169 -7.697 6.404 1.00 93.75 97 ASP A C 1
ATOM 734 O O . ASP A 1 97 ? 3.956 -7.434 7.318 1.00 93.75 97 ASP A O 1
ATOM 738 N N . VAL A 1 98 ? 1.984 -7.098 6.281 1.00 93.25 98 VAL A N 1
ATOM 739 C CA . VAL A 1 98 ? 1.409 -6.169 7.258 1.00 93.25 98 VAL A CA 1
ATOM 740 C C . VAL A 1 98 ? 0.076 -6.735 7.724 1.00 93.25 98 VAL A C 1
ATOM 742 O O . VAL A 1 98 ? -0.814 -7.002 6.918 1.00 93.25 98 VAL A O 1
ATOM 745 N N . ALA A 1 99 ? -0.072 -6.905 9.036 1.00 94.19 99 ALA A N 1
ATOM 746 C CA . ALA A 1 99 ? -1.326 -7.342 9.630 1.00 94.19 99 ALA A CA 1
ATOM 747 C C . ALA A 1 99 ? -2.307 -6.169 9.761 1.00 94.19 99 ALA A C 1
ATOM 749 O O . ALA A 1 99 ? -1.933 -5.076 10.188 1.00 94.19 99 ALA A O 1
ATOM 750 N N . ILE A 1 100 ? -3.579 -6.420 9.450 1.00 93.69 100 ILE A N 1
ATOM 751 C CA . ILE A 1 100 ? -4.687 -5.503 9.729 1.00 93.69 100 ILE A CA 1
ATOM 752 C C . ILE A 1 100 ? -5.560 -6.164 10.782 1.00 93.69 100 ILE A C 1
ATOM 754 O O . ILE A 1 100 ? -6.066 -7.265 10.574 1.00 93.69 100 ILE A O 1
ATOM 758 N N . VAL A 1 101 ? -5.735 -5.484 11.911 1.00 93.50 101 VAL A N 1
ATOM 759 C CA . VAL A 1 101 ? -6.566 -5.959 13.017 1.00 93.50 101 VAL A CA 1
ATOM 760 C C . VAL A 1 101 ? -7.741 -5.006 13.178 1.00 93.50 101 VAL A C 1
ATOM 762 O O . VAL A 1 101 ? -7.559 -3.804 13.363 1.00 93.50 101 VAL A O 1
ATOM 765 N N . THR A 1 102 ? -8.955 -5.542 13.095 1.00 92.56 102 THR A N 1
ATOM 766 C CA . THR A 1 102 ? -10.206 -4.795 13.279 1.00 92.56 102 THR A CA 1
ATOM 767 C C . THR A 1 102 ? -10.868 -5.168 14.599 1.00 92.56 102 THR A C 1
ATOM 769 O O . THR A 1 102 ? -10.649 -6.260 15.116 1.00 92.56 102 THR A O 1
ATOM 772 N N . GLY A 1 103 ? -11.730 -4.293 15.123 1.00 86.81 103 GLY A N 1
ATOM 773 C CA . GLY A 1 103 ? -12.506 -4.597 16.330 1.00 86.81 103 GLY A CA 1
ATOM 774 C C . GLY A 1 103 ? -11.685 -4.564 17.619 1.00 86.81 103 GLY A C 1
ATOM 775 O O . GLY A 1 103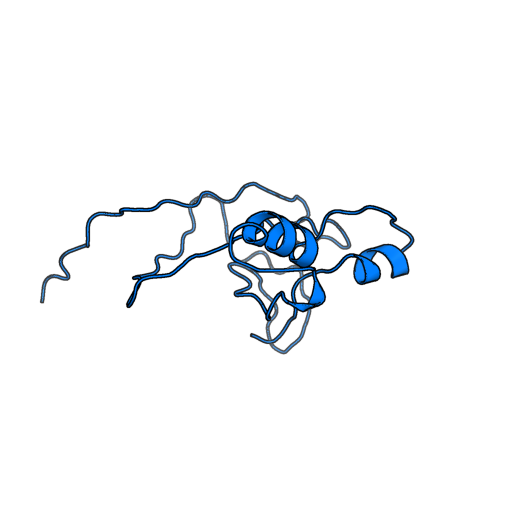 ? -12.033 -5.248 18.578 1.00 86.81 103 GLY A O 1
ATOM 776 N N . LEU A 1 104 ? -10.602 -3.777 17.651 1.00 78.12 104 LEU A N 1
ATOM 777 C CA . LEU A 1 104 ? -9.872 -3.517 18.888 1.00 78.12 104 LEU A CA 1
ATOM 778 C C . LEU A 1 104 ? -10.849 -2.949 19.934 1.00 78.12 104 LEU A C 1
ATOM 780 O O . LEU A 1 104 ? -11.602 -2.021 19.614 1.00 78.12 104 LEU A O 1
ATOM 784 N N . PRO A 1 105 ? -10.878 -3.491 21.166 1.00 71.88 105 PRO A N 1
ATOM 785 C CA . PRO A 1 105 ? -11.711 -2.935 22.219 1.00 71.88 105 PRO A CA 1
ATOM 786 C C . PRO A 1 105 ? -11.296 -1.483 22.432 1.00 71.88 105 PRO A C 1
ATOM 788 O O . PRO A 1 105 ? -10.111 -1.189 22.592 1.00 71.88 105 PRO A O 1
ATOM 791 N N . THR A 1 106 ? -12.264 -0.566 22.413 1.00 62.50 106 THR A N 1
ATOM 792 C CA . THR A 1 106 ? -12.008 0.847 22.678 1.00 62.50 106 THR A CA 1
ATOM 793 C C . THR A 1 106 ? -11.305 0.962 24.024 1.00 62.50 106 THR A C 1
ATOM 795 O O . THR A 1 106 ? -11.907 0.726 25.072 1.00 62.50 106 THR A O 1
ATOM 798 N N . GLN A 1 107 ? -10.022 1.331 24.000 1.00 61.09 107 GLN A N 1
ATOM 799 C CA . GLN A 1 107 ? -9.304 1.764 25.190 1.00 61.09 107 GLN A CA 1
ATOM 800 C C . GLN A 1 107 ? -10.117 2.931 25.760 1.00 61.09 107 GLN A C 1
ATOM 802 O O . GLN A 1 107 ? -10.151 4.021 25.177 1.00 61.09 107 GLN A O 1
ATOM 807 N N . ARG A 1 108 ? -10.860 2.697 26.852 1.00 53.38 108 ARG A N 1
ATOM 808 C CA . ARG A 1 108 ? -11.463 3.780 27.629 1.00 53.38 108 ARG A CA 1
ATOM 809 C C . ARG A 1 108 ? -10.292 4.647 28.060 1.00 53.38 108 ARG A C 1
ATOM 811 O O . ARG A 1 108 ? -9.558 4.263 28.964 1.00 53.38 108 ARG A O 1
ATOM 818 N N . ARG A 1 109 ? -10.085 5.778 27.381 1.00 56.84 109 ARG A N 1
ATOM 819 C CA . ARG A 1 109 ? -9.177 6.816 27.862 1.00 56.84 109 ARG A CA 1
ATOM 820 C C . ARG A 1 109 ? -9.641 7.137 29.277 1.00 56.84 109 ARG A C 1
ATOM 822 O O . ARG A 1 109 ? -10.746 7.648 29.441 1.00 56.84 109 ARG A O 1
ATOM 829 N N . SER A 1 110 ? -8.848 6.758 30.275 1.00 54.84 110 SER A N 1
ATOM 830 C CA . SER A 1 110 ? -8.993 7.301 31.617 1.00 54.84 110 SER A CA 1
ATOM 831 C C . SER A 1 110 ? -8.845 8.810 31.469 1.00 54.84 110 SER A C 1
ATOM 833 O O . SER A 1 110 ? -7.785 9.283 31.055 1.00 54.84 110 SER A O 1
ATOM 835 N N . SER A 1 111 ? -9.953 9.518 31.668 1.00 54.12 111 SER A N 1
ATOM 836 C CA . SER A 1 111 ? -9.984 10.966 31.862 1.00 54.12 111 SER A CA 1
ATOM 837 C C . SER A 1 111 ? -9.105 11.362 33.035 1.00 54.12 111 SER A C 1
ATOM 839 O O . SER A 1 111 ? -9.188 10.629 34.049 1.00 54.12 111 SER A O 1
#